Protein AF-A0A6P0XS96-F1 (afdb_monomer_lite)

pLDDT: mean 97.31, std 1.86, range [87.5, 98.5]

Secondary structure (DSSP, 8-state):
-TTHHHHS----------BTTTTB-PPTT-TT----THHHHHHHHHHHHHHHHHH-

Sequence (56 aa):
MSFFLQEVPGCYFFLGSANAEKNLAYPHHHPRFNFDETALGMGVEMFVRCVEKFCS

Radius of gyration: 14.85 Å; chains: 1; bounding box: 31×24×42 Å

Foldseek 3Di:
DVVVCVVDPDDDDDQDFADVVVPQHDDPPDPPHDGHCVSVVVVVVVVVVVCVVVVD

Structure (mmCIF, N/CA/C/O backbone):
data_AF-A0A6P0XS96-F1
#
_entry.id   AF-A0A6P0XS96-F1
#
loop_
_atom_site.group_PDB
_atom_site.id
_atom_site.type_symbol
_atom_site.label_atom_id
_atom_site.label_alt_id
_atom_site.label_comp_id
_atom_site.label_asym_id
_atom_site.label_entity_id
_atom_site.label_seq_id
_atom_site.pdbx_PDB_ins_code
_atom_site.Cartn_x
_atom_site.Cartn_y
_atom_site.Cartn_z
_atom_site.occupancy
_atom_site.B_iso_or_equiv
_atom_site.auth_seq_id
_atom_site.auth_comp_id
_atom_site.auth_asym_id
_atom_site.auth_atom_id
_atom_site.pdbx_PDB_model_num
ATOM 1 N N . MET A 1 1 ? -9.928 8.235 3.387 1.00 87.50 1 MET A N 1
ATOM 2 C CA . MET A 1 1 ? -9.665 8.443 4.828 1.00 87.50 1 MET A CA 1
ATOM 3 C C . MET A 1 1 ? -10.093 9.802 5.361 1.00 87.50 1 MET A C 1
ATOM 5 O O . MET A 1 1 ? -10.526 9.817 6.499 1.00 87.50 1 MET A O 1
ATOM 9 N N . SER A 1 2 ? -10.021 10.905 4.598 1.00 94.81 2 SER A N 1
ATOM 10 C CA . SER A 1 2 ? -10.306 12.263 5.109 1.00 94.81 2 SER A CA 1
ATOM 11 C C . SER A 1 2 ? -11.583 12.372 5.952 1.00 94.81 2 SER A C 1
ATOM 13 O O . SER A 1 2 ? -11.484 12.708 7.122 1.00 94.81 2 SER A O 1
ATOM 15 N N . PHE A 1 3 ? -12.747 12.015 5.404 1.00 98.00 3 PHE A N 1
ATOM 16 C CA . PHE A 1 3 ? -14.023 12.127 6.122 1.00 98.00 3 PHE A CA 1
ATOM 17 C C . PHE A 1 3 ? -14.111 11.207 7.349 1.00 98.00 3 PHE A C 1
ATOM 19 O O . PHE A 1 3 ? -14.646 11.604 8.371 1.00 98.00 3 PHE A O 1
ATOM 26 N N . PHE A 1 4 ? -13.524 10.007 7.305 1.00 97.75 4 PHE A N 1
ATOM 27 C CA . PHE A 1 4 ? -13.528 9.097 8.460 1.00 97.75 4 PHE A CA 1
ATOM 28 C C . PHE A 1 4 ? -12.721 9.649 9.642 1.00 97.75 4 PHE A C 1
ATOM 30 O O . PHE A 1 4 ? -13.134 9.511 10.788 1.00 97.75 4 PHE A O 1
ATOM 37 N N . LEU A 1 5 ? -11.591 10.304 9.358 1.00 97.88 5 LEU A N 1
ATOM 38 C CA . LEU A 1 5 ? -10.726 10.904 10.379 1.00 97.88 5 LEU A CA 1
ATOM 39 C C . LEU A 1 5 ? -11.292 12.209 10.966 1.00 97.88 5 LEU A C 1
ATOM 41 O O . LEU A 1 5 ? -10.718 12.733 11.916 1.00 97.88 5 LEU A O 1
ATOM 45 N N . GLN A 1 6 ? -12.387 12.742 10.411 1.00 98.00 6 GLN A N 1
ATOM 46 C CA . GLN A 1 6 ? -13.130 13.849 11.022 1.00 98.00 6 GLN A CA 1
ATOM 47 C C . GLN A 1 6 ? -14.057 13.366 12.142 1.00 98.00 6 GLN A C 1
ATOM 49 O O . GLN A 1 6 ? -14.285 14.104 13.094 1.00 98.00 6 GLN A O 1
ATOM 54 N N . GLU A 1 7 ? -14.553 12.131 12.046 1.00 98.44 7 GLU A N 1
ATOM 55 C CA . GLU A 1 7 ? -15.559 11.595 12.969 1.00 98.44 7 GLU A CA 1
ATOM 56 C C . GLU A 1 7 ? -14.942 10.835 14.149 1.00 98.44 7 GLU A C 1
ATOM 58 O O . GLU A 1 7 ? -15.469 10.872 15.260 1.00 98.44 7 GLU A O 1
ATOM 63 N N . VAL A 1 8 ? -13.820 10.140 13.934 1.00 97.75 8 VAL A N 1
ATOM 64 C CA . VAL A 1 8 ? -13.150 9.344 14.973 1.00 97.75 8 VAL A CA 1
ATOM 65 C C . VAL A 1 8 ? -11.626 9.465 14.896 1.00 97.75 8 VAL A C 1
ATOM 67 O O . VAL A 1 8 ? -11.076 9.617 13.800 1.00 97.75 8 VAL A O 1
ATOM 70 N N . PRO A 1 9 ? -10.905 9.343 16.030 1.00 97.00 9 PRO A N 1
ATOM 71 C CA . PRO A 1 9 ? -9.452 9.247 16.015 1.00 97.00 9 PRO A CA 1
ATOM 72 C C . PRO A 1 9 ? -8.999 8.058 15.1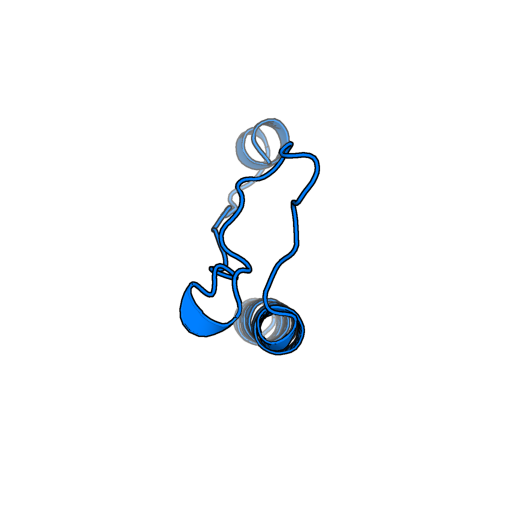65 1.00 97.00 9 PRO A C 1
ATOM 74 O O . PRO A 1 9 ? -9.423 6.924 15.377 1.00 97.00 9 PRO A O 1
ATOM 77 N N . GLY A 1 10 ? -8.105 8.311 14.217 1.00 95.25 10 GLY A N 1
ATOM 78 C CA . GLY A 1 10 ? -7.559 7.272 13.358 1.00 95.25 10 GLY A CA 1
ATOM 79 C C . GLY A 1 10 ? -6.253 7.701 12.706 1.00 95.25 10 GLY A C 1
ATOM 80 O O . GLY A 1 10 ? -5.764 8.811 12.909 1.00 95.25 10 GLY A O 1
ATOM 81 N N . CYS A 1 11 ? -5.686 6.802 11.908 1.00 95.75 11 CYS A N 1
ATOM 82 C CA . CYS A 1 11 ? -4.427 7.022 11.213 1.00 95.75 11 CYS A CA 1
ATOM 83 C C . CYS A 1 11 ? -4.542 6.547 9.763 1.00 95.75 11 CYS A C 1
ATOM 85 O O . CYS A 1 11 ? -5.098 5.483 9.491 1.00 95.75 11 CYS A O 1
ATOM 87 N N . TYR A 1 12 ? -4.001 7.335 8.837 1.00 96.75 12 TYR A N 1
ATOM 88 C CA . TYR A 1 12 ? -3.732 6.912 7.469 1.00 96.75 12 TYR A CA 1
ATOM 89 C C . TYR A 1 12 ? -2.227 6.957 7.245 1.00 96.75 12 TYR A C 1
ATOM 91 O O . TYR A 1 12 ? -1.582 7.952 7.570 1.00 96.75 12 TYR A O 1
ATOM 99 N N . PHE A 1 13 ? -1.677 5.888 6.688 1.00 96.06 13 PHE A N 1
ATOM 100 C CA . PHE A 1 13 ? -0.250 5.754 6.441 1.00 96.06 13 PHE A CA 1
ATOM 101 C C . PHE A 1 13 ? -0.012 5.122 5.073 1.00 96.06 13 PHE A C 1
ATOM 103 O O . PHE A 1 13 ? -0.902 4.504 4.489 1.00 96.06 13 PHE A O 1
ATOM 110 N N . PHE A 1 14 ? 1.204 5.294 4.566 1.00 97.12 14 PHE A N 1
ATOM 111 C CA . PHE A 1 14 ? 1.635 4.711 3.304 1.00 97.12 14 PHE A CA 1
ATOM 112 C C . PHE A 1 14 ? 2.511 3.489 3.558 1.00 97.12 14 PHE A C 1
ATOM 114 O O . PHE A 1 14 ? 3.389 3.516 4.419 1.00 97.12 14 PHE A O 1
ATOM 121 N N . LEU A 1 15 ? 2.296 2.447 2.760 1.00 97.25 15 LEU A N 1
ATOM 122 C CA . LEU A 1 15 ? 3.183 1.299 2.655 1.00 97.25 15 LEU A CA 1
ATOM 123 C C . LEU A 1 15 ? 3.924 1.387 1.321 1.00 97.25 15 LEU A C 1
ATOM 125 O O . LEU A 1 15 ? 3.299 1.426 0.261 1.00 97.25 15 LEU A O 1
ATOM 129 N N . GLY A 1 16 ? 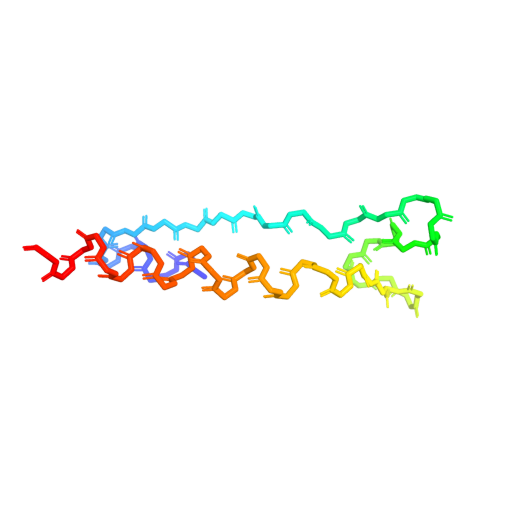5.251 1.461 1.377 1.00 97.38 16 GLY A N 1
ATOM 130 C CA . GLY A 1 16 ? 6.081 1.528 0.180 1.00 97.38 16 GLY A CA 1
ATOM 131 C C . GLY A 1 16 ? 6.079 0.202 -0.580 1.00 97.38 16 GLY A C 1
ATOM 132 O O . GLY A 1 16 ? 6.318 -0.848 0.007 1.00 97.38 16 GLY A O 1
ATOM 133 N N . SER A 1 17 ? 5.843 0.266 -1.888 1.00 97.81 17 SER A N 1
ATOM 134 C CA . SER A 1 17 ? 5.872 -0.895 -2.791 1.00 97.81 17 SER A CA 1
ATOM 135 C C . SER A 1 17 ? 6.670 -0.646 -4.078 1.00 97.81 17 SER A C 1
ATOM 137 O O . SER A 1 17 ? 6.704 -1.495 -4.970 1.00 97.81 17 SER A O 1
ATOM 139 N N . ALA A 1 18 ? 7.319 0.519 -4.184 1.00 97.69 18 ALA A N 1
ATOM 140 C CA . ALA A 1 18 ? 8.151 0.868 -5.326 1.00 97.69 18 ALA A CA 1
ATOM 141 C C . ALA A 1 18 ? 9.447 0.048 -5.323 1.00 97.69 18 ALA A C 1
ATOM 143 O O . ALA A 1 18 ? 10.162 0.009 -4.323 1.00 97.69 18 ALA A O 1
ATOM 144 N N . ASN A 1 19 ? 9.776 -0.554 -6.466 1.00 98.12 19 ASN A N 1
ATOM 145 C CA . ASN A 1 19 ? 11.017 -1.304 -6.646 1.00 98.12 19 ASN A CA 1
ATOM 146 C C . ASN A 1 19 ? 11.672 -0.938 -7.988 1.00 98.12 19 ASN A C 1
ATOM 148 O O . ASN A 1 19 ? 11.210 -1.354 -9.051 1.00 98.12 19 ASN A O 1
ATOM 152 N N . ALA A 1 20 ? 12.749 -0.146 -7.941 1.00 97.06 20 ALA A N 1
ATOM 153 C CA . ALA A 1 20 ? 13.463 0.305 -9.137 1.00 97.06 20 ALA A CA 1
ATOM 154 C C . ALA A 1 20 ? 14.220 -0.834 -9.842 1.00 97.06 20 ALA A C 1
ATOM 156 O O . ALA A 1 20 ? 14.262 -0.862 -11.070 1.00 9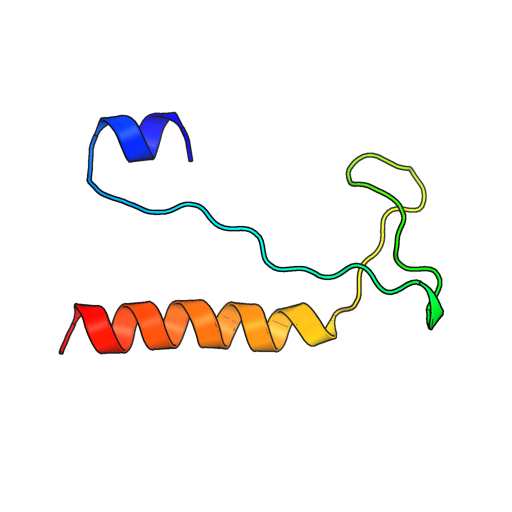7.06 20 ALA A O 1
ATOM 157 N N . GLU A 1 21 ? 14.750 -1.802 -9.088 1.00 98.00 21 GLU A N 1
ATOM 158 C CA . GLU A 1 21 ? 15.485 -2.956 -9.628 1.00 98.00 21 GLU A CA 1
ATOM 159 C C . GLU A 1 21 ? 14.582 -3.855 -10.480 1.00 98.00 21 GLU A C 1
ATOM 161 O O . GLU A 1 21 ? 15.014 -4.402 -11.493 1.00 98.00 21 GLU A O 1
ATOM 166 N N . LYS A 1 22 ? 13.300 -3.957 -10.108 1.00 97.62 22 LYS A N 1
ATOM 167 C CA . LYS A 1 22 ? 12.273 -4.701 -10.854 1.00 97.62 22 LYS A CA 1
ATOM 168 C C . LYS A 1 22 ? 11.495 -3.846 -11.865 1.00 97.62 22 LYS A C 1
ATOM 170 O O . LYS A 1 22 ? 10.567 -4.355 -12.489 1.00 97.62 22 LYS A O 1
ATOM 175 N N . ASN A 1 23 ? 11.837 -2.564 -12.038 1.00 97.56 23 ASN A N 1
ATOM 176 C CA . ASN A 1 23 ? 11.095 -1.611 -12.881 1.00 97.56 23 ASN A CA 1
ATOM 177 C C . ASN A 1 23 ? 9.605 -1.457 -12.473 1.00 97.56 23 ASN A C 1
ATOM 179 O O . ASN A 1 23 ? 8.718 -1.330 -13.317 1.00 97.56 23 ASN A O 1
ATOM 183 N N . LEU A 1 24 ? 9.333 -1.450 -11.161 1.00 98.38 24 LEU A N 1
ATOM 184 C CA . LEU A 1 24 ? 8.006 -1.345 -10.529 1.00 98.38 24 LEU A CA 1
ATOM 185 C C . LEU A 1 24 ? 7.839 -0.014 -9.770 1.00 98.38 24 LEU A C 1
ATOM 187 O O . LEU A 1 24 ? 7.315 0.023 -8.662 1.00 98.38 24 LEU A O 1
ATOM 191 N N . ALA A 1 25 ? 8.361 1.083 -10.324 1.00 97.62 25 ALA A N 1
ATOM 192 C CA . ALA A 1 25 ? 8.358 2.409 -9.690 1.00 97.62 25 ALA A CA 1
ATOM 193 C C . ALA A 1 25 ? 7.529 3.454 -10.466 1.00 97.62 25 ALA A C 1
ATOM 195 O O . ALA A 1 25 ? 7.694 4.658 -10.269 1.00 97.62 25 ALA A O 1
ATOM 196 N N . TYR A 1 26 ? 6.644 3.015 -11.369 1.00 98.19 26 TYR A N 1
ATOM 197 C CA . TYR A 1 26 ? 5.695 3.914 -12.033 1.00 98.19 26 TYR A CA 1
ATOM 198 C C . TYR A 1 26 ? 4.633 4.392 -11.030 1.00 98.19 26 TYR A C 1
ATOM 200 O O . TYR A 1 26 ? 4.139 3.580 -10.248 1.00 98.19 26 TYR A O 1
ATOM 208 N N . PRO A 1 27 ? 4.249 5.681 -11.042 1.00 97.94 27 PRO A N 1
ATOM 209 C CA . PRO A 1 27 ? 3.318 6.216 -10.058 1.00 97.94 27 PRO A CA 1
ATOM 210 C C . PRO A 1 27 ? 1.900 5.674 -10.263 1.00 97.94 27 PRO A C 1
ATOM 212 O O . PRO A 1 27 ? 1.531 5.228 -11.355 1.00 97.94 27 PRO A O 1
ATOM 215 N N . HIS A 1 28 ? 1.077 5.776 -9.217 1.00 97.19 28 HIS A N 1
ATOM 216 C CA . HIS A 1 28 ? -0.366 5.572 -9.332 1.00 97.19 28 HIS A CA 1
ATOM 217 C C . HIS A 1 28 ? -0.930 6.434 -10.480 1.00 97.19 28 HIS A C 1
ATOM 219 O O . HIS A 1 28 ? -0.501 7.570 -10.672 1.00 97.19 28 HIS A O 1
ATOM 225 N N . HIS A 1 29 ? -1.877 5.881 -11.246 1.00 98.12 29 HIS A N 1
ATOM 226 C CA . HIS A 1 29 ? -2.472 6.454 -12.472 1.00 98.12 29 HIS A CA 1
ATOM 227 C C . HIS A 1 29 ? -1.617 6.419 -13.750 1.00 98.12 29 HIS A C 1
ATOM 229 O O . HIS A 1 29 ? -2.104 6.800 -14.814 1.00 98.12 29 HIS A O 1
ATOM 235 N N . HIS A 1 30 ? -0.383 5.923 -13.707 1.00 98.50 30 HIS A N 1
ATOM 236 C CA . HIS A 1 30 ? 0.398 5.691 -14.923 1.00 98.50 30 HIS A CA 1
ATOM 237 C C . HIS A 1 30 ? -0.057 4.390 -15.637 1.00 98.50 30 HIS A C 1
ATOM 239 O O . HIS A 1 30 ? -0.304 3.400 -14.953 1.00 98.50 30 HIS A O 1
ATOM 245 N N . PRO A 1 31 ? -0.104 4.295 -16.987 1.00 98.38 31 PRO A N 1
ATOM 246 C CA . PRO A 1 31 ? -0.547 3.077 -17.703 1.00 98.38 31 PRO A CA 1
ATOM 247 C C . PRO A 1 31 ? 0.356 1.850 -17.499 1.00 98.38 31 PRO A C 1
ATOM 249 O O . PRO A 1 31 ? -0.041 0.724 -17.767 1.00 98.38 31 PRO A O 1
ATOM 252 N N . ARG A 1 32 ? 1.584 2.075 -17.029 1.00 97.88 32 ARG A N 1
ATOM 253 C CA . ARG A 1 32 ? 2.536 1.026 -16.620 1.00 97.88 32 ARG A CA 1
ATOM 254 C C . ARG A 1 32 ? 2.565 0.796 -15.109 1.00 97.88 32 ARG A C 1
ATOM 256 O O . ARG A 1 32 ? 3.529 0.226 -14.612 1.00 97.88 32 ARG A O 1
ATOM 263 N N . PHE A 1 33 ? 1.585 1.320 -14.373 1.00 98.12 33 PHE A N 1
ATOM 264 C CA . PHE A 1 33 ? 1.525 1.131 -12.932 1.00 98.12 33 PHE A CA 1
ATOM 265 C C . PHE A 1 33 ? 1.531 -0.363 -12.604 1.00 98.12 33 PHE A C 1
ATOM 267 O O . PHE A 1 33 ? 0.703 -1.130 -13.092 1.00 98.12 33 PHE A O 1
ATOM 274 N N . ASN A 1 34 ? 2.496 -0.738 -11.777 1.00 98.19 34 ASN A N 1
ATOM 275 C CA . ASN A 1 34 ? 2.624 -2.028 -11.130 1.00 98.19 34 ASN A CA 1
ATOM 276 C C . ASN A 1 34 ? 3.483 -1.822 -9.869 1.00 98.19 34 ASN A C 1
ATOM 278 O O . ASN A 1 34 ? 4.108 -0.768 -9.726 1.00 98.19 34 ASN A O 1
ATOM 282 N N . PHE A 1 35 ? 3.517 -2.791 -8.959 1.00 98.25 35 PHE A N 1
ATOM 283 C CA . PHE A 1 35 ? 4.190 -2.662 -7.667 1.00 98.25 35 PHE A CA 1
ATOM 284 C C . PHE A 1 35 ? 4.778 -3.995 -7.186 1.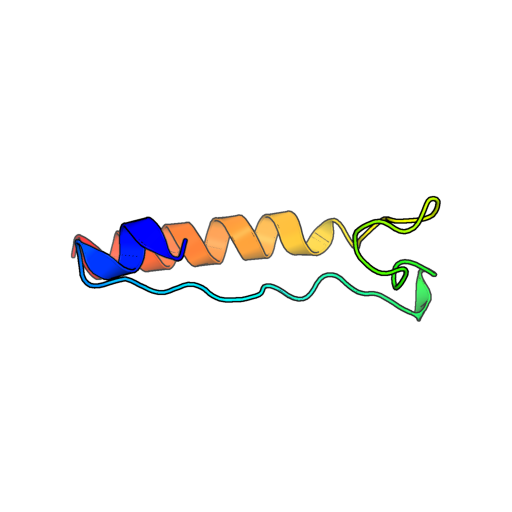00 98.25 35 PHE A C 1
ATOM 286 O O . PHE A 1 35 ? 4.444 -5.054 -7.714 1.00 98.25 35 PHE A O 1
ATOM 293 N N . ASP A 1 36 ? 5.676 -3.957 -6.197 1.00 98.31 36 ASP A N 1
ATOM 294 C CA . ASP A 1 36 ? 6.267 -5.166 -5.615 1.00 98.31 36 ASP A CA 1
ATOM 295 C C . ASP A 1 36 ? 5.278 -5.861 -4.664 1.00 98.31 36 ASP A C 1
ATOM 297 O O . ASP A 1 36 ? 4.984 -5.367 -3.573 1.00 98.31 36 ASP A O 1
ATOM 301 N N . GLU A 1 37 ? 4.769 -7.026 -5.072 1.00 98.12 37 GLU A N 1
ATOM 302 C CA . GLU A 1 37 ? 3.776 -7.803 -4.316 1.00 98.12 37 GLU A CA 1
ATOM 303 C C . GLU A 1 37 ? 4.284 -8.317 -2.961 1.00 98.12 37 GLU A C 1
ATOM 305 O O . GLU A 1 37 ? 3.476 -8.684 -2.109 1.00 98.12 37 GLU A O 1
ATOM 310 N N . THR A 1 38 ? 5.595 -8.277 -2.690 1.00 96.88 38 THR A N 1
ATOM 311 C CA . THR A 1 38 ? 6.116 -8.549 -1.336 1.00 96.88 38 THR A CA 1
ATOM 312 C C . THR A 1 38 ? 5.538 -7.592 -0.284 1.00 96.88 38 THR A C 1
ATOM 314 O O . THR A 1 38 ? 5.418 -7.963 0.886 1.00 96.88 38 THR A O 1
ATOM 317 N N . ALA A 1 3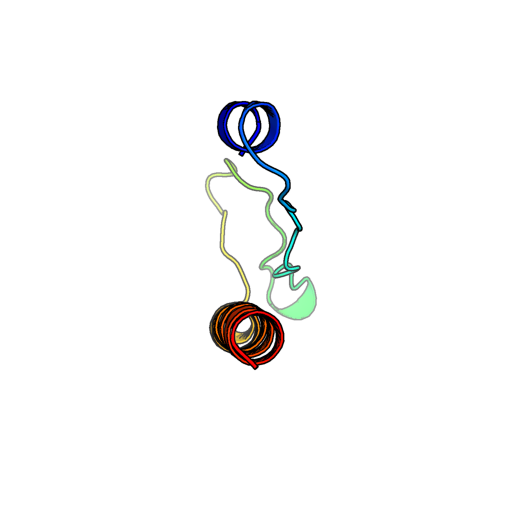9 ? 5.081 -6.402 -0.696 1.00 97.94 39 ALA A N 1
ATOM 318 C CA . ALA A 1 39 ? 4.378 -5.459 0.167 1.00 97.94 39 ALA A CA 1
ATOM 319 C C . ALA A 1 39 ? 3.027 -5.998 0.679 1.00 97.94 39 ALA A C 1
ATOM 321 O O . ALA A 1 39 ? 2.563 -5.562 1.729 1.00 97.94 39 ALA A O 1
ATOM 322 N N . LEU A 1 40 ? 2.394 -6.963 -0.001 1.00 98.38 40 LEU A N 1
ATOM 323 C CA . LEU A 1 40 ? 1.097 -7.508 0.422 1.00 98.38 40 LEU A CA 1
ATOM 324 C C . LEU A 1 40 ? 1.191 -8.205 1.784 1.00 98.38 40 LEU A C 1
ATOM 326 O O . LEU A 1 40 ? 0.381 -7.931 2.669 1.00 98.38 40 LEU A O 1
ATOM 330 N N . GLY A 1 41 ? 2.206 -9.054 1.975 1.00 98.44 41 GLY A N 1
ATOM 331 C CA . GLY A 1 41 ? 2.438 -9.737 3.252 1.00 98.44 41 GLY A CA 1
ATOM 332 C C . GLY A 1 41 ? 2.702 -8.751 4.391 1.00 98.44 41 GLY A C 1
ATOM 333 O O . GLY A 1 41 ? 2.085 -8.849 5.451 1.00 98.44 41 GLY A O 1
ATOM 334 N N . MET A 1 42 ? 3.540 -7.741 4.134 1.00 97.88 42 MET A N 1
ATOM 335 C CA . MET A 1 42 ? 3.824 -6.671 5.096 1.00 97.88 42 MET A CA 1
ATOM 336 C C . MET A 1 42 ? 2.565 -5.867 5.451 1.00 97.88 42 MET A C 1
ATOM 338 O O . MET A 1 42 ? 2.352 -5.539 6.616 1.00 97.88 42 MET A O 1
ATOM 342 N N . GLY A 1 43 ? 1.705 -5.585 4.469 1.00 98.00 43 GLY A N 1
ATOM 343 C CA . GLY A 1 43 ? 0.445 -4.876 4.681 1.00 98.00 43 GLY A CA 1
ATOM 344 C C . GLY A 1 43 ? -0.512 -5.630 5.604 1.00 98.00 43 GLY A C 1
ATOM 345 O O . GLY A 1 43 ? -1.062 -5.030 6.527 1.00 98.00 43 GLY A O 1
ATOM 346 N N . VAL A 1 44 ? -0.673 -6.943 5.406 1.00 98.44 44 VAL A N 1
ATOM 347 C CA . VAL A 1 44 ? -1.505 -7.779 6.291 1.00 98.44 44 VAL A CA 1
ATOM 348 C C . VAL A 1 44 ? -0.939 -7.786 7.708 1.00 98.44 44 VAL A C 1
ATOM 350 O O . VAL A 1 44 ? -1.678 -7.535 8.659 1.00 98.44 44 VAL A O 1
ATOM 3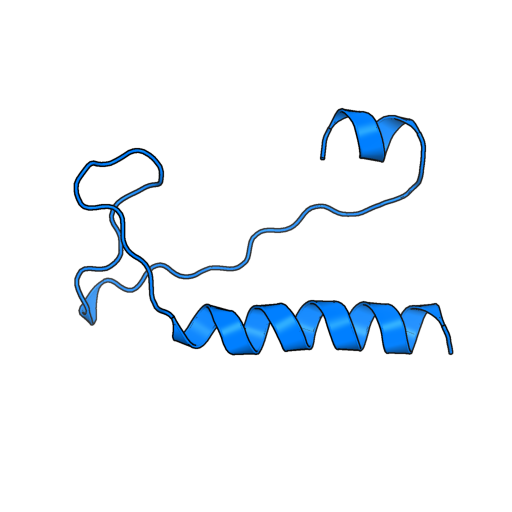53 N N . GLU A 1 45 ? 0.366 -8.021 7.854 1.00 98.25 45 GLU A N 1
ATOM 354 C CA . GLU A 1 45 ? 1.019 -8.053 9.164 1.00 98.25 45 GLU A CA 1
ATOM 355 C C . GLU A 1 45 ? 0.839 -6.733 9.930 1.00 98.25 45 GLU A C 1
ATOM 357 O O . GLU A 1 45 ? 0.513 -6.755 11.119 1.00 98.25 45 GLU A O 1
ATOM 362 N N . MET A 1 46 ? 0.995 -5.586 9.258 1.00 97.81 46 MET A N 1
ATOM 363 C CA . MET A 1 46 ? 0.792 -4.270 9.872 1.00 97.81 46 MET A CA 1
ATOM 364 C C . MET A 1 46 ? -0.609 -4.132 10.477 1.00 97.81 46 MET A C 1
ATOM 366 O O . MET A 1 46 ? -0.735 -3.755 11.643 1.00 97.81 46 MET A O 1
ATOM 370 N N . PHE A 1 47 ? -1.658 -4.470 9.722 1.00 97.94 47 PHE A N 1
ATOM 371 C CA . PHE A 1 47 ? -3.030 -4.370 10.224 1.00 97.94 47 PHE A CA 1
ATOM 372 C C . PHE A 1 47 ? -3.325 -5.373 11.344 1.00 97.94 47 PHE A C 1
ATOM 374 O O . PHE A 1 47 ? -3.951 -4.990 12.331 1.00 97.94 47 PHE A O 1
ATOM 381 N N . VAL A 1 48 ? -2.848 -6.620 11.237 1.00 98.44 48 VAL A N 1
ATOM 382 C CA . VAL A 1 48 ? -3.037 -7.638 12.287 1.00 98.44 48 VAL A CA 1
ATOM 383 C C . VAL A 1 48 ? -2.415 -7.173 13.599 1.00 98.44 48 VAL A C 1
ATOM 385 O O . VAL A 1 48 ? -3.108 -7.133 14.611 1.00 98.44 48 VAL A O 1
ATOM 388 N N . ARG A 1 49 ? -1.159 -6.712 13.581 1.00 98.06 49 ARG A N 1
ATOM 389 C CA . ARG A 1 49 ? -0.487 -6.202 14.787 1.00 98.06 49 ARG A CA 1
ATOM 390 C C . ARG A 1 49 ? -1.194 -4.984 15.385 1.00 98.06 49 ARG A C 1
ATOM 392 O O . ARG A 1 49 ? -1.232 -4.841 16.606 1.00 98.06 49 ARG A O 1
ATOM 399 N N . CYS A 1 50 ? -1.748 -4.095 14.553 1.00 97.31 50 CYS A N 1
ATOM 400 C CA . CYS A 1 50 ? -2.561 -2.976 15.035 1.00 97.31 50 CYS A CA 1
ATOM 401 C C . CYS A 1 50 ? -3.799 -3.466 15.791 1.00 97.31 50 CYS A C 1
ATOM 403 O O . CYS A 1 50 ? -4.084 -2.945 16.866 1.00 97.31 50 CYS A O 1
ATOM 405 N N . VAL A 1 51 ? -4.506 -4.464 15.255 1.00 97.69 51 VAL A N 1
ATOM 406 C CA . VAL A 1 51 ? -5.692 -5.048 15.897 1.00 97.69 51 VAL A CA 1
ATOM 407 C C . VAL A 1 51 ? -5.315 -5.787 17.179 1.00 97.69 51 VAL A C 1
ATOM 409 O O . VAL A 1 51 ? -5.927 -5.536 18.210 1.00 97.69 51 VAL A O 1
ATOM 412 N N . GLU A 1 52 ? -4.279 -6.629 17.150 1.00 98.25 52 GLU A N 1
ATOM 413 C CA . GLU A 1 52 ? -3.789 -7.354 18.331 1.00 98.25 52 GLU A CA 1
ATOM 414 C C . GLU A 1 52 ? -3.454 -6.399 19.478 1.00 98.25 52 GLU A C 1
ATOM 416 O O . GLU A 1 52 ? -3.901 -6.612 20.599 1.00 98.25 52 GLU A O 1
ATOM 421 N N . LYS A 1 53 ? -2.725 -5.313 19.187 1.00 97.50 53 LYS A N 1
ATOM 422 C CA . LYS A 1 53 ? -2.358 -4.300 20.185 1.00 97.50 53 LYS A CA 1
ATOM 423 C C . LYS A 1 53 ? -3.541 -3.445 20.651 1.00 97.50 53 LYS A C 1
ATOM 425 O O . LYS A 1 53 ? -3.508 -2.921 21.758 1.00 97.50 53 LYS A O 1
ATOM 430 N N . PHE A 1 54 ? -4.534 -3.211 19.797 1.00 96.31 54 PHE A N 1
ATOM 431 C CA . PHE A 1 54 ? -5.695 -2.391 20.146 1.00 96.31 54 PHE A CA 1
ATOM 432 C C . PHE A 1 54 ? -6.713 -3.160 20.996 1.00 96.31 54 PHE A C 1
ATOM 434 O O . PHE A 1 54 ? -7.382 -2.563 21.835 1.00 96.31 54 PHE A O 1
ATOM 441 N N . CYS A 1 55 ? -6.844 -4.468 20.764 1.00 96.62 55 CYS A N 1
ATOM 442 C CA . CYS A 1 55 ? -7.798 -5.330 21.459 1.00 96.62 55 CYS A CA 1
ATOM 443 C C . CYS A 1 55 ? -7.228 -6.035 22.701 1.00 96.62 55 CYS A C 1
ATOM 445 O O . CYS A 1 55 ? -8.009 -6.647 23.430 1.00 96.62 55 CYS A O 1
ATOM 447 N N . SER A 1 56 ? -5.911 -5.991 22.922 1.00 89.75 56 SER A N 1
ATOM 448 C CA . SER A 1 56 ? -5.255 -6.444 24.159 1.00 89.75 56 SER A CA 1
ATOM 449 C C . SER A 1 56 ? -5.468 -5.464 25.307 1.00 89.75 56 SER A C 1
ATOM 451 O O . SER A 1 56 ? -5.768 -5.929 26.426 1.00 89.75 56 SER A O 1
#